Protein AF-A0A176RXB3-F1 (afdb_monomer)

Nearest PDB structures (foldseek):
  3tdq-assembly1_A  TM=6.390E-01  e=1.531E-02  Pseudomonas aeruginosa
  4day-assembly1_B  TM=7.122E-01  e=5.660E-02  Homo sapiens
  3nbh-assembly1_B  TM=6.695E-01  e=3.592E-02  Homo sapiens
  8rk2-assembly1_B  TM=6.375E-01  e=1.488E-01  Homo sapiens

Mean predicted aligned error: 9.13 Å

pLDDT: mean 82.67, std 21.36, range [27.2, 98.25]

Structure (mmCIF, N/CA/C/O backbone):
data_AF-A0A176RXB3-F1
#
_entry.id   AF-A0A176RXB3-F1
#
loop_
_atom_site.group_PDB
_atom_site.id
_atom_site.type_symbol
_atom_site.label_atom_id
_atom_site.label_alt_id
_atom_site.label_comp_id
_atom_site.label_asym_id
_atom_site.label_entity_id
_atom_site.label_seq_id
_atom_site.pdbx_PDB_ins_code
_atom_site.Cartn_x
_atom_site.Cartn_y
_atom_site.Cartn_z
_atom_site.occupancy
_atom_site.B_iso_or_equiv
_atom_site.auth_seq_id
_atom_site.auth_comp_id
_atom_site.auth_asym_id
_atom_site.auth_atom_id
_atom_site.pdbx_PDB_model_num
ATOM 1 N N . LYS A 1 1 ? -7.744 23.181 3.988 1.00 32.78 1 LYS A N 1
ATOM 2 C CA . LYS A 1 1 ? -7.094 22.508 2.840 1.00 32.78 1 LYS A CA 1
ATOM 3 C C . LYS A 1 1 ? -8.218 22.290 1.834 1.00 32.78 1 LYS A C 1
ATOM 5 O O . LYS A 1 1 ? -9.219 21.710 2.220 1.00 32.78 1 LYS A O 1
ATOM 10 N N . VAL A 1 2 ? -8.184 22.989 0.701 1.00 27.20 2 VAL A N 1
ATOM 11 C CA . VAL A 1 2 ? -9.344 23.178 -0.193 1.00 27.20 2 VAL A CA 1
ATOM 12 C C . VAL A 1 2 ? -9.278 22.132 -1.300 1.00 27.20 2 VAL A C 1
ATOM 14 O O . VAL A 1 2 ? -8.218 21.968 -1.897 1.00 27.20 2 VAL A O 1
ATOM 17 N N . GLY A 1 3 ? -10.389 21.427 -1.520 1.00 31.44 3 GLY A N 1
ATOM 18 C CA . GLY A 1 3 ? -10.541 20.420 -2.565 1.00 31.44 3 GLY A CA 1
ATOM 19 C C . GLY A 1 3 ? -10.348 20.999 -3.965 1.00 31.44 3 GLY A C 1
ATOM 20 O O . GLY A 1 3 ? -10.722 22.141 -4.240 1.00 31.44 3 GLY A O 1
ATOM 21 N N . MET A 1 4 ? -9.753 20.203 -4.847 1.00 27.52 4 MET A N 1
ATOM 22 C CA . MET A 1 4 ? -9.608 20.530 -6.260 1.00 27.52 4 MET A CA 1
ATOM 23 C C . MET A 1 4 ? -10.599 19.700 -7.070 1.00 27.52 4 MET A C 1
ATOM 25 O O . MET A 1 4 ? -10.356 18.543 -7.388 1.00 27.52 4 MET A O 1
ATOM 29 N N . VAL A 1 5 ? -11.712 20.331 -7.437 1.00 36.28 5 VAL A N 1
ATOM 30 C CA . VAL A 1 5 ? -12.489 19.935 -8.614 1.00 36.28 5 VAL A CA 1
ATOM 31 C C . VAL A 1 5 ? -11.682 20.366 -9.835 1.00 36.28 5 VAL A C 1
ATOM 33 O O . VAL A 1 5 ? -11.304 21.535 -9.922 1.00 36.28 5 VAL A O 1
ATOM 36 N N . VAL A 1 6 ? -11.436 19.473 -10.794 1.00 32.75 6 VAL A N 1
ATOM 37 C CA . VAL A 1 6 ? -10.948 19.900 -12.114 1.00 32.75 6 VAL A CA 1
ATOM 38 C C . VAL A 1 6 ? -11.843 19.315 -13.191 1.00 32.75 6 VAL A C 1
ATOM 40 O O . VAL A 1 6 ? -11.792 18.133 -13.517 1.00 32.75 6 VAL A O 1
ATOM 43 N N . GLN A 1 7 ? -12.663 20.199 -13.740 1.00 35.16 7 GLN A N 1
ATOM 44 C CA . GLN A 1 7 ? -13.321 20.053 -15.024 1.00 35.16 7 GLN A CA 1
ATOM 45 C C . GLN A 1 7 ? -12.310 20.450 -16.109 1.00 35.16 7 GLN A C 1
ATOM 47 O O . GLN A 1 7 ? -11.692 21.510 -16.005 1.00 35.16 7 GLN A O 1
ATOM 52 N N . VAL A 1 8 ? -12.106 19.611 -17.126 1.00 41.94 8 VAL A N 1
ATOM 53 C CA . VAL A 1 8 ? -11.212 19.918 -18.255 1.00 41.94 8 VAL A CA 1
ATOM 54 C C . VAL A 1 8 ? -12.054 20.110 -19.517 1.00 41.94 8 VAL A C 1
ATOM 56 O O . VAL A 1 8 ? -12.587 19.149 -20.061 1.00 41.94 8 VAL A O 1
ATOM 59 N N . GLU A 1 9 ? -12.160 21.353 -19.992 1.00 37.75 9 GLU A N 1
ATOM 60 C CA . GLU A 1 9 ? -12.576 21.687 -21.360 1.00 37.75 9 GLU A CA 1
ATOM 61 C C . GLU A 1 9 ? -11.311 21.950 -22.193 1.00 37.75 9 GLU A C 1
ATOM 63 O O . GLU A 1 9 ? -10.496 22.798 -21.833 1.00 37.75 9 GLU A O 1
ATOM 68 N N . GLY A 1 10 ? -11.110 21.212 -23.289 1.00 35.81 10 GLY A N 1
ATOM 69 C CA . GLY A 1 10 ? -9.959 21.378 -24.181 1.00 35.81 10 GLY A CA 1
ATOM 70 C C . GLY A 1 10 ? -10.363 21.932 -25.548 1.00 35.81 10 GLY A C 1
ATOM 71 O O . GLY A 1 10 ? -11.187 21.336 -26.238 1.00 35.81 10 GLY A O 1
ATOM 72 N N . THR A 1 11 ? -9.749 23.037 -25.977 1.00 38.22 11 THR A N 1
ATOM 73 C CA . THR A 1 11 ? -9.770 23.503 -27.376 1.00 38.22 11 THR A CA 1
ATOM 74 C C . THR A 1 11 ? -8.459 23.134 -28.071 1.00 38.22 11 THR A C 1
ATOM 76 O O . THR A 1 11 ? -7.384 23.447 -27.565 1.00 38.22 11 THR A O 1
ATOM 79 N N . ILE A 1 12 ? -8.546 22.485 -29.234 1.00 37.91 12 ILE A N 1
ATOM 80 C CA . ILE A 1 12 ? -7.405 22.055 -30.060 1.00 37.91 12 ILE A CA 1
ATOM 81 C C . ILE A 1 12 ? -6.893 23.238 -30.908 1.00 37.91 12 ILE A C 1
ATOM 83 O O . ILE A 1 12 ? -7.683 23.852 -31.625 1.00 37.91 12 ILE A O 1
ATOM 87 N N . ASP A 1 13 ? -5.584 23.525 -30.883 1.00 35.91 13 ASP A N 1
ATOM 88 C CA . ASP A 1 13 ? -4.915 24.434 -31.837 1.00 35.91 13 ASP A CA 1
ATOM 89 C C . ASP A 1 13 ? -4.499 23.653 -33.112 1.00 35.91 13 ASP A C 1
ATOM 91 O O . ASP A 1 13 ? -3.916 22.568 -32.992 1.00 35.91 13 ASP A O 1
ATOM 95 N N . PRO A 1 14 ? -4.775 24.144 -34.341 1.00 43.00 14 PRO A N 1
ATOM 96 C CA . PRO A 1 14 ? -4.483 23.421 -35.585 1.00 43.00 14 PRO A CA 1
ATOM 97 C C . PRO A 1 14 ? -2.995 23.235 -35.926 1.00 43.00 14 PRO A C 1
ATOM 99 O O . PRO A 1 14 ? -2.680 22.506 -36.871 1.00 43.00 14 PRO A O 1
ATOM 102 N N . ASN A 1 15 ? -2.059 23.863 -35.212 1.00 43.34 15 ASN A N 1
ATOM 103 C CA . ASN A 1 15 ? -0.637 23.798 -35.557 1.00 43.34 15 ASN A CA 1
ATOM 104 C C . ASN A 1 15 ? 0.107 22.733 -34.743 1.00 43.34 15 ASN A C 1
ATOM 106 O O . ASN A 1 15 ? 0.793 23.024 -33.770 1.00 43.34 15 ASN A O 1
ATOM 110 N N . ARG A 1 16 ? -0.058 21.480 -35.186 1.00 50.28 16 ARG A N 1
ATOM 111 C CA . ARG A 1 16 ? 0.736 20.274 -34.872 1.00 50.28 16 ARG A CA 1
ATOM 112 C C . ARG A 1 16 ? 2.043 20.577 -34.113 1.00 50.28 16 ARG A C 1
ATOM 114 O O . ARG A 1 16 ? 3.017 20.943 -34.763 1.00 50.28 16 ARG A O 1
ATOM 121 N N . ASN A 1 17 ? 2.055 20.382 -32.787 1.00 44.72 17 ASN A N 1
ATOM 122 C CA . ASN A 1 17 ? 3.082 19.643 -32.019 1.00 44.72 17 ASN A CA 1
ATOM 123 C C . ASN A 1 17 ? 3.058 19.944 -30.498 1.00 44.72 17 ASN A C 1
ATOM 125 O O . ASN A 1 17 ? 4.077 20.320 -29.931 1.00 44.72 17 ASN A O 1
ATOM 129 N N . THR A 1 18 ? 1.907 19.816 -29.830 1.00 36.47 18 THR A N 1
ATOM 130 C CA . THR A 1 18 ? 1.752 19.215 -28.482 1.00 36.47 18 THR A CA 1
ATOM 131 C C . THR A 1 18 ? 0.283 19.327 -28.072 1.00 36.47 18 THR A C 1
ATOM 133 O O . THR A 1 18 ? -0.214 20.396 -27.742 1.00 36.47 18 THR A O 1
ATOM 136 N N . GLY A 1 19 ? -0.434 18.207 -28.106 1.00 34.38 19 GLY A N 1
ATOM 137 C CA . GLY A 1 19 ? -1.690 18.056 -27.379 1.00 34.38 19 GLY A CA 1
ATOM 138 C C . GLY A 1 19 ? -1.377 17.417 -26.034 1.00 34.38 19 GLY A C 1
ATOM 139 O O . GLY A 1 19 ? -1.552 16.215 -25.892 1.00 34.38 19 GLY A O 1
ATOM 140 N N . ASN A 1 20 ? -0.846 18.177 -25.073 1.00 44.53 20 ASN A N 1
ATOM 141 C CA . ASN A 1 20 ? -0.702 17.690 -23.697 1.00 44.53 20 ASN A CA 1
ATOM 142 C C . ASN A 1 20 ? -2.028 17.899 -22.966 1.00 44.53 20 ASN A C 1
ATOM 144 O O . ASN A 1 20 ? -2.201 18.839 -22.199 1.00 44.53 20 ASN A O 1
ATOM 148 N N . ALA A 1 21 ? -2.987 17.035 -23.273 1.00 41.44 21 ALA A N 1
ATOM 149 C CA . ALA A 1 21 ? -4.242 16.937 -22.549 1.00 41.44 21 ALA A CA 1
ATOM 150 C C . ALA A 1 21 ? -4.575 15.459 -22.345 1.00 41.44 21 ALA A C 1
ATOM 152 O O . ALA A 1 21 ? -5.565 14.950 -22.857 1.00 41.44 21 ALA A O 1
ATOM 153 N N . SER A 1 22 ? -3.724 14.783 -21.580 1.00 35.97 22 SER A N 1
ATOM 154 C CA . SER A 1 22 ? -4.101 13.567 -20.876 1.00 35.97 22 SER A CA 1
ATOM 155 C C . SER A 1 22 ? -3.852 13.861 -19.413 1.00 35.97 22 SER A C 1
ATOM 157 O O . SER A 1 22 ? -2.720 13.861 -18.940 1.00 35.97 22 SER A O 1
ATOM 159 N N . ARG A 1 23 ? -4.929 14.189 -18.709 1.00 38.00 23 ARG A N 1
ATOM 160 C CA . ARG A 1 23 ? -5.003 14.082 -17.261 1.00 38.00 23 ARG A CA 1
ATOM 161 C C . ARG A 1 23 ? -4.820 12.597 -16.939 1.00 38.00 23 ARG A C 1
ATOM 163 O O . ARG A 1 23 ? -5.797 11.872 -16.813 1.00 38.00 23 ARG A O 1
ATOM 170 N N . ILE A 1 24 ? -3.576 12.120 -16.943 1.00 42.88 24 ILE A N 1
ATOM 171 C CA . ILE A 1 24 ? -3.241 10.854 -16.304 1.00 42.88 24 ILE A CA 1
ATOM 172 C C . ILE A 1 24 ? -3.473 11.159 -14.832 1.00 42.88 24 ILE A C 1
ATOM 174 O O . ILE A 1 24 ? -2.752 11.963 -14.242 1.00 42.88 24 ILE A O 1
ATOM 178 N N . ASN A 1 25 ? -4.581 10.664 -14.292 1.00 45.44 25 ASN A N 1
ATOM 179 C CA . ASN A 1 25 ? -4.812 10.681 -12.860 1.00 45.44 25 ASN A CA 1
ATOM 180 C C . ASN A 1 25 ? -3.676 9.845 -12.255 1.00 45.44 25 ASN A C 1
ATOM 182 O O . ASN A 1 25 ? -3.694 8.621 -12.346 1.00 45.44 25 ASN A O 1
ATOM 186 N N . PHE A 1 26 ? -2.640 10.511 -11.749 1.00 50.16 26 PHE A N 1
ATOM 187 C CA . PHE A 1 26 ? -1.627 9.890 -10.906 1.00 50.16 26 PHE A CA 1
ATOM 188 C C . PHE A 1 26 ? -2.297 9.615 -9.563 1.00 50.16 26 PHE A C 1
ATOM 190 O O . PHE A 1 26 ? -2.208 10.430 -8.650 1.00 50.16 26 PHE A O 1
ATOM 197 N N . ASN A 1 27 ? -3.053 8.525 -9.485 1.00 68.81 27 ASN A N 1
ATOM 198 C CA . ASN A 1 27 ? -3.494 8.014 -8.202 1.00 68.81 27 ASN A CA 1
ATOM 199 C C . ASN A 1 27 ? -2.333 7.172 -7.673 1.00 68.81 27 ASN A C 1
ATOM 201 O O . ASN A 1 27 ? -1.970 6.164 -8.282 1.00 68.81 27 ASN A O 1
ATOM 205 N N . GLU A 1 28 ? -1.712 7.631 -6.590 1.00 84.25 28 GLU A N 1
ATOM 206 C CA . GLU A 1 28 ? -0.744 6.830 -5.845 1.00 84.25 28 GLU A CA 1
ATOM 207 C C . GLU A 1 28 ? -1.493 5.593 -5.338 1.00 84.25 28 GLU A C 1
ATOM 209 O O . GLU A 1 28 ? -2.479 5.713 -4.617 1.00 84.25 28 GLU A O 1
ATOM 214 N N . ASN A 1 29 ? -1.096 4.397 -5.777 1.00 93.56 29 ASN A N 1
ATOM 215 C CA . ASN A 1 29 ? -1.745 3.170 -5.315 1.00 93.56 29 ASN A CA 1
ATOM 216 C C . ASN A 1 29 ? -1.132 2.718 -3.999 1.00 93.56 29 ASN A C 1
ATOM 218 O O . ASN A 1 29 ? -1.842 2.310 -3.082 1.00 93.56 29 ASN A O 1
ATOM 222 N N . VAL A 1 30 ? 0.197 2.770 -3.919 1.00 96.19 30 VAL A N 1
ATOM 223 C CA . VAL A 1 30 ? 0.928 2.339 -2.736 1.00 96.19 30 VAL A CA 1
ATOM 224 C C . VAL A 1 30 ? 2.257 3.071 -2.616 1.00 96.19 30 VAL A C 1
ATOM 226 O O . VAL A 1 30 ? 2.997 3.234 -3.586 1.00 96.19 30 VAL A O 1
ATOM 229 N N . LYS A 1 31 ? 2.576 3.486 -1.393 1.00 95.69 31 LYS A N 1
ATOM 230 C CA . LYS A 1 31 ? 3.852 4.073 -1.014 1.00 95.69 31 LYS A CA 1
ATOM 231 C C . LYS A 1 31 ? 4.361 3.440 0.266 1.00 95.69 31 LYS A C 1
ATOM 233 O O . LYS A 1 31 ? 3.836 3.689 1.350 1.00 95.69 31 LYS A O 1
ATOM 238 N N . GLY A 1 32 ? 5.443 2.687 0.166 1.00 95.56 32 GLY A N 1
ATOM 239 C CA . GLY A 1 32 ? 6.015 1.996 1.311 1.00 95.56 32 GLY A CA 1
ATOM 240 C C . GLY A 1 32 ? 7.275 1.222 0.959 1.00 95.56 32 GLY A C 1
ATOM 241 O O . GLY A 1 32 ? 7.731 1.267 -0.185 1.00 95.56 32 GLY A O 1
ATOM 242 N N . PRO A 1 33 ? 7.879 0.548 1.947 1.00 95.25 33 PRO A N 1
ATOM 243 C CA . PRO A 1 33 ? 9.037 -0.288 1.711 1.00 95.25 33 PRO A CA 1
ATOM 244 C C . PRO A 1 33 ? 8.647 -1.554 0.949 1.00 95.25 33 PRO A C 1
ATOM 246 O O . PRO A 1 33 ? 7.608 -2.165 1.212 1.00 95.25 33 PRO A O 1
ATOM 249 N N . ILE A 1 34 ? 9.523 -1.958 0.036 1.00 96.19 34 ILE A N 1
ATOM 250 C CA . ILE A 1 34 ? 9.425 -3.217 -0.704 1.00 96.19 34 ILE A CA 1
ATOM 251 C C . ILE A 1 34 ? 9.617 -4.382 0.266 1.00 96.19 34 ILE A C 1
ATOM 253 O O . ILE A 1 34 ? 10.696 -4.506 0.839 1.00 96.19 34 ILE A O 1
ATOM 257 N N . GLN A 1 35 ? 8.604 -5.230 0.430 1.00 95.38 35 GLN A N 1
ATOM 258 C CA . GLN A 1 35 ? 8.633 -6.469 1.217 1.00 95.38 35 GLN A CA 1
ATOM 259 C C . GLN A 1 35 ? 9.300 -7.611 0.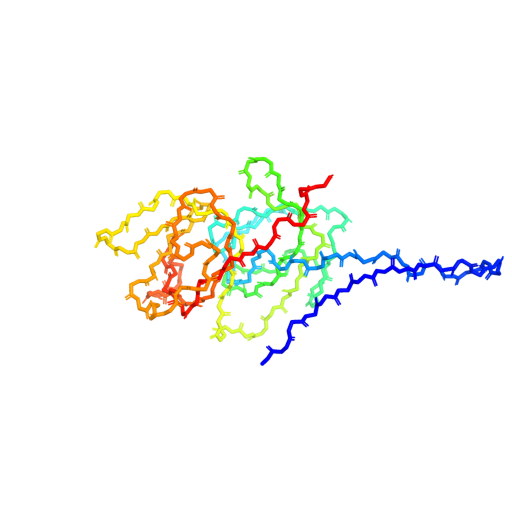445 1.00 95.38 35 GLN A C 1
ATOM 261 O O . GLN A 1 35 ? 10.155 -8.301 0.997 1.00 95.38 35 GLN A O 1
ATOM 266 N N . GLU A 1 36 ? 8.968 -7.754 -0.838 1.00 96.06 36 GLU A N 1
ATOM 267 C CA . GLU A 1 36 ? 9.539 -8.758 -1.739 1.00 96.06 36 GLU A CA 1
ATOM 268 C C . GLU A 1 36 ? 9.793 -8.142 -3.117 1.00 96.06 36 GLU A C 1
ATOM 270 O O . GLU A 1 36 ? 9.079 -7.234 -3.541 1.00 96.06 36 GLU A O 1
ATOM 275 N N . ILE A 1 37 ? 10.830 -8.616 -3.803 1.00 96.00 37 ILE A N 1
ATOM 276 C CA . ILE A 1 37 ? 11.196 -8.189 -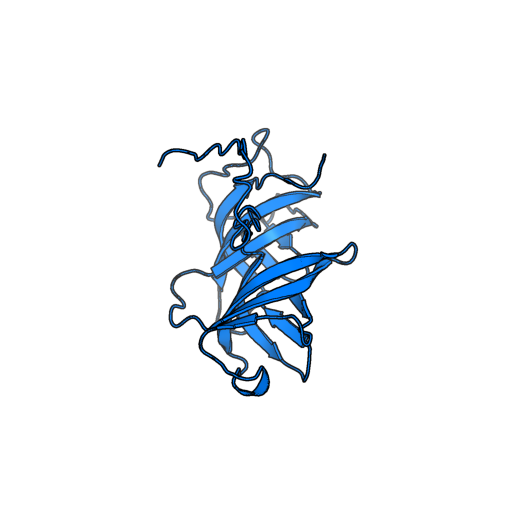5.154 1.00 96.00 37 ILE A CA 1
ATOM 277 C C . ILE A 1 37 ? 11.713 -9.392 -5.931 1.00 96.00 37 ILE A C 1
ATOM 279 O O . ILE A 1 37 ? 12.545 -10.149 -5.426 1.00 96.00 37 ILE A O 1
ATOM 283 N N . ASP A 1 38 ? 11.213 -9.530 -7.150 1.00 95.50 38 ASP A N 1
ATOM 284 C CA . ASP A 1 38 ? 11.648 -10.503 -8.149 1.00 95.50 38 ASP A CA 1
ATOM 285 C C . ASP A 1 38 ? 11.950 -9.767 -9.473 1.00 95.50 38 ASP A C 1
ATOM 287 O O . ASP A 1 38 ? 11.997 -8.534 -9.498 1.00 95.50 38 ASP A O 1
ATOM 291 N N . ASP A 1 39 ? 12.170 -10.495 -10.570 1.00 93.31 39 ASP A N 1
ATOM 292 C CA . ASP A 1 39 ? 12.569 -9.903 -11.861 1.00 93.31 39 ASP A CA 1
ATOM 293 C C . ASP A 1 39 ? 11.573 -8.856 -12.412 1.00 93.31 39 ASP A C 1
ATOM 295 O O . ASP A 1 39 ? 11.993 -7.836 -12.962 1.00 93.31 39 ASP A O 1
ATOM 299 N N . ASP A 1 40 ? 10.265 -9.096 -12.280 1.00 95.50 40 ASP A N 1
ATOM 300 C CA . ASP A 1 40 ? 9.186 -8.252 -12.820 1.00 95.50 40 ASP A CA 1
ATOM 301 C C . ASP A 1 40 ? 8.050 -7.986 -11.817 1.00 95.50 40 ASP A C 1
ATOM 303 O O . ASP A 1 40 ? 7.014 -7.414 -12.171 1.00 95.50 40 ASP A O 1
ATOM 307 N N . THR A 1 41 ? 8.242 -8.357 -10.548 1.00 97.06 41 THR A N 1
ATOM 308 C CA . THR A 1 41 ? 7.231 -8.182 -9.497 1.00 97.06 41 THR A CA 1
ATOM 309 C C . THR A 1 41 ? 7.800 -7.593 -8.218 1.00 97.06 41 THR A C 1
ATOM 311 O O . THR A 1 41 ? 8.929 -7.892 -7.832 1.00 97.06 41 THR A O 1
ATOM 314 N N . LEU A 1 42 ? 6.981 -6.797 -7.531 1.00 96.75 42 LEU A N 1
ATOM 315 C CA . LEU A 1 42 ? 7.250 -6.268 -6.197 1.00 96.75 42 LEU A CA 1
ATOM 316 C C . LEU A 1 42 ? 6.061 -6.551 -5.281 1.00 96.75 42 LEU A C 1
ATOM 318 O O . LEU A 1 42 ? 4.913 -6.493 -5.720 1.00 96.75 42 LEU A O 1
ATOM 322 N N . ILE A 1 43 ? 6.326 -6.744 -3.993 1.00 97.25 43 ILE A N 1
ATOM 323 C CA . ILE A 1 43 ? 5.309 -6.633 -2.948 1.00 97.25 43 ILE A CA 1
ATOM 324 C C . ILE A 1 43 ? 5.614 -5.388 -2.125 1.00 97.25 43 ILE A C 1
ATOM 326 O O . ILE A 1 43 ? 6.700 -5.262 -1.557 1.00 97.25 43 ILE A O 1
ATOM 330 N N . VAL A 1 44 ? 4.666 -4.454 -2.062 1.00 96.81 44 VAL A N 1
ATOM 331 C CA . VAL A 1 44 ? 4.787 -3.202 -1.300 1.00 96.81 44 VAL A CA 1
ATOM 332 C C . VAL A 1 44 ? 3.550 -3.065 -0.429 1.00 96.81 44 VAL A C 1
ATOM 334 O O . VAL A 1 44 ? 2.443 -3.030 -0.952 1.00 96.81 44 VAL A O 1
ATOM 337 N N . LEU A 1 45 ? 3.725 -3.004 0.894 1.00 95.69 45 LEU A N 1
ATOM 338 C CA . LEU A 1 45 ? 2.617 -2.973 1.862 1.00 95.69 45 LEU A CA 1
ATOM 339 C C . LEU A 1 45 ? 1.514 -4.013 1.553 1.00 95.69 45 LEU A C 1
ATOM 341 O O . LEU A 1 45 ? 0.341 -3.657 1.439 1.00 95.69 45 LEU A O 1
ATOM 345 N N . GLY A 1 46 ? 1.882 -5.276 1.333 1.00 95.38 46 GLY A N 1
ATOM 346 C CA . GLY A 1 46 ? 0.945 -6.361 1.020 1.00 95.38 46 GLY A CA 1
ATOM 347 C C . GLY A 1 46 ? 0.249 -6.254 -0.342 1.00 95.38 46 GLY A C 1
ATOM 348 O O . GLY A 1 46 ? -0.682 -7.010 -0.597 1.00 95.38 46 GLY A O 1
ATOM 349 N N . GLN A 1 47 ? 0.656 -5.316 -1.207 1.00 97.38 47 GLN A N 1
ATOM 350 C CA . GLN A 1 47 ? 0.121 -5.175 -2.561 1.00 97.38 47 GLN A CA 1
ATOM 351 C C . GLN A 1 47 ? 1.086 -5.781 -3.573 1.00 97.38 47 GLN A C 1
ATOM 353 O O . GLN A 1 47 ? 2.267 -5.426 -3.591 1.00 97.38 47 GLN A O 1
ATOM 358 N N . THR A 1 48 ? 0.577 -6.649 -4.445 1.00 97.62 48 THR A N 1
ATOM 359 C CA . THR A 1 48 ? 1.338 -7.169 -5.583 1.00 97.62 48 THR A CA 1
ATOM 360 C C . THR A 1 48 ? 1.389 -6.132 -6.700 1.00 97.62 48 THR A C 1
ATOM 362 O O . THR A 1 48 ? 0.362 -5.650 -7.180 1.00 97.62 48 THR A O 1
ATOM 365 N N . VAL A 1 49 ? 2.600 -5.820 -7.147 1.00 98.06 49 VAL A N 1
ATOM 366 C CA . VAL A 1 49 ? 2.889 -4.897 -8.241 1.00 98.06 49 VAL A CA 1
ATOM 367 C C . VAL A 1 49 ? 3.601 -5.664 -9.347 1.00 98.06 49 VAL A C 1
ATOM 369 O O . VAL A 1 49 ? 4.577 -6.359 -9.081 1.00 98.06 49 VAL A O 1
ATOM 372 N N . THR A 1 50 ? 3.143 -5.508 -10.585 1.00 97.94 50 THR A N 1
ATOM 373 C CA . THR A 1 50 ? 3.823 -6.013 -11.785 1.00 97.94 50 THR A CA 1
ATOM 374 C C . THR A 1 50 ? 4.469 -4.861 -12.544 1.00 97.94 50 THR A C 1
ATOM 376 O O . THR A 1 50 ? 3.931 -3.750 -12.591 1.00 97.94 50 THR A O 1
ATOM 379 N N . VAL A 1 51 ? 5.640 -5.124 -13.116 1.00 96.81 51 VAL A N 1
ATOM 380 C CA . VAL A 1 51 ? 6.471 -4.153 -13.827 1.00 96.81 51 VAL A CA 1
ATOM 381 C C . VAL A 1 51 ? 6.717 -4.669 -15.236 1.00 96.81 51 VAL A C 1
ATOM 383 O O . VAL A 1 51 ? 7.105 -5.819 -15.424 1.00 96.81 51 VAL A O 1
ATOM 386 N N . ASP A 1 52 ? 6.509 -3.824 -16.240 1.00 94.62 52 ASP A N 1
ATOM 387 C CA . ASP A 1 52 ? 6.765 -4.175 -17.634 1.00 94.62 52 ASP A CA 1
ATOM 388 C C . ASP A 1 52 ? 7.626 -3.116 -18.340 1.00 94.62 52 ASP A C 1
ATOM 390 O O . ASP A 1 52 ? 8.108 -2.152 -17.747 1.00 94.62 52 ASP A O 1
ATOM 394 N N . GLN A 1 53 ? 7.845 -3.298 -19.644 1.00 93.44 53 GLN A N 1
ATOM 395 C CA . GLN A 1 53 ? 8.669 -2.388 -20.451 1.00 93.44 53 GLN A CA 1
ATOM 396 C C . GLN A 1 53 ? 8.057 -0.986 -20.628 1.00 93.44 53 GLN A C 1
ATOM 398 O O . GLN A 1 53 ? 8.720 -0.099 -21.167 1.00 93.44 53 GLN A O 1
ATOM 403 N N . LEU A 1 54 ? 6.791 -0.795 -20.253 1.00 92.00 54 LEU A N 1
ATOM 404 C CA . LEU A 1 54 ? 6.079 0.478 -20.302 1.00 92.00 54 LEU A CA 1
ATOM 405 C C . LEU A 1 54 ? 6.087 1.193 -18.946 1.00 92.00 54 LEU A C 1
ATOM 407 O O . LEU A 1 54 ? 5.777 2.387 -18.910 1.00 92.00 54 LEU A O 1
ATOM 411 N N . THR A 1 55 ? 6.452 0.511 -17.856 1.00 94.06 55 THR A N 1
ATOM 412 C CA . THR A 1 55 ? 6.606 1.137 -16.543 1.00 94.06 55 THR A CA 1
ATOM 413 C C . THR A 1 55 ? 7.733 2.168 -16.576 1.00 94.06 55 THR A C 1
ATOM 415 O O . THR A 1 55 ? 8.879 1.875 -16.916 1.00 94.06 55 THR A O 1
ATOM 418 N N . VAL A 1 56 ? 7.417 3.403 -16.189 1.00 94.50 56 VAL A N 1
ATOM 419 C CA . VAL A 1 56 ? 8.418 4.455 -16.011 1.00 94.50 56 VAL A CA 1
ATOM 420 C C . VAL A 1 56 ? 9.080 4.285 -14.648 1.00 94.50 56 VAL A C 1
ATOM 422 O O . VAL A 1 56 ? 8.396 4.198 -13.631 1.00 94.50 56 VAL A O 1
ATOM 425 N N . LEU A 1 57 ? 10.409 4.280 -14.617 1.00 94.19 57 LEU A N 1
ATOM 426 C CA . LEU A 1 57 ? 11.185 4.261 -13.381 1.00 94.19 57 LEU A CA 1
ATOM 427 C C . LEU A 1 57 ? 11.822 5.637 -13.151 1.00 94.19 57 LEU A C 1
ATOM 429 O O . LEU A 1 57 ? 12.483 6.173 -14.042 1.00 94.19 57 LEU A O 1
ATOM 433 N N . ASP A 1 58 ? 11.610 6.216 -11.969 1.00 91.00 58 ASP A N 1
ATOM 434 C CA . ASP A 1 58 ? 12.200 7.493 -11.557 1.00 91.00 58 ASP A CA 1
ATOM 435 C C . ASP A 1 58 ? 13.094 7.305 -10.321 1.00 91.00 58 ASP A C 1
ATOM 437 O O . ASP A 1 58 ? 12.760 6.609 -9.358 1.00 91.00 58 ASP A O 1
ATOM 441 N N . GLY A 1 59 ? 14.273 7.922 -10.361 1.00 85.50 59 GLY A N 1
ATOM 442 C CA . GLY A 1 59 ? 15.329 7.751 -9.363 1.00 85.50 59 GLY A CA 1
ATOM 443 C C . GLY A 1 59 ? 16.129 6.445 -9.478 1.00 85.50 59 GLY A C 1
ATOM 444 O O . GLY A 1 59 ? 17.061 6.258 -8.694 1.00 85.50 59 GLY A O 1
ATOM 445 N N . ILE A 1 60 ? 15.802 5.578 -10.445 1.00 91.12 60 ILE A N 1
ATOM 446 C CA . ILE A 1 60 ? 16.502 4.326 -10.793 1.00 91.12 60 ILE A CA 1
ATOM 447 C C . ILE A 1 60 ? 16.433 4.089 -12.311 1.00 91.12 60 ILE A C 1
ATOM 449 O O . ILE A 1 60 ? 15.571 4.661 -12.977 1.00 91.12 60 ILE A O 1
ATOM 453 N N . ILE A 1 61 ? 17.329 3.264 -12.860 1.00 88.88 61 ILE A N 1
ATOM 454 C CA . ILE A 1 61 ? 17.336 2.903 -14.289 1.00 88.88 61 ILE A CA 1
ATOM 455 C C . ILE A 1 61 ? 16.664 1.547 -14.512 1.00 88.88 61 ILE A C 1
ATOM 457 O O . ILE A 1 61 ? 15.922 1.389 -15.475 1.00 88.88 61 ILE A O 1
ATOM 461 N N . GLU A 1 62 ? 16.908 0.587 -13.620 1.00 91.69 62 GLU A N 1
ATOM 462 C CA . GLU A 1 62 ? 16.395 -0.785 -13.708 1.00 91.69 62 GLU A CA 1
ATOM 463 C C . GLU A 1 62 ? 15.792 -1.227 -12.367 1.00 91.69 62 GLU A C 1
ATOM 465 O O . GLU A 1 62 ? 16.256 -0.810 -11.300 1.00 91.69 62 GLU A O 1
ATOM 470 N N . LEU A 1 63 ? 14.812 -2.138 -12.405 1.00 92.00 63 LEU A N 1
ATOM 471 C CA . LEU A 1 63 ? 14.164 -2.678 -11.201 1.00 92.00 63 LEU A CA 1
ATOM 472 C C . LEU A 1 63 ? 15.174 -3.346 -10.252 1.00 92.00 63 LEU A C 1
ATOM 474 O O . LEU A 1 63 ? 15.072 -3.207 -9.039 1.00 92.00 63 LEU A O 1
ATOM 478 N N . THR A 1 64 ? 16.217 -3.975 -10.806 1.00 93.06 64 THR A N 1
ATOM 479 C CA . THR A 1 64 ? 17.299 -4.641 -10.057 1.00 93.06 64 THR A CA 1
ATOM 480 C C . THR A 1 64 ? 18.118 -3.708 -9.163 1.00 93.06 64 THR A C 1
ATOM 482 O O . THR A 1 64 ? 18.925 -4.172 -8.362 1.00 93.06 64 THR A O 1
ATOM 485 N N . GLU A 1 65 ? 17.985 -2.388 -9.326 1.00 94.75 65 GLU A N 1
ATOM 486 C CA . GLU A 1 65 ? 18.616 -1.441 -8.409 1.00 94.75 65 GLU A CA 1
ATOM 487 C C . GLU A 1 65 ? 17.904 -1.382 -7.059 1.00 94.75 65 GLU A C 1
ATOM 489 O O . GLU A 1 65 ? 18.535 -0.974 -6.080 1.00 94.75 65 GLU A O 1
ATOM 494 N N . LEU A 1 66 ? 16.617 -1.741 -7.007 1.00 95.81 66 LEU A N 1
ATOM 495 C CA . LEU A 1 66 ? 15.807 -1.772 -5.795 1.00 95.81 66 LEU A CA 1
ATOM 496 C C . LEU A 1 66 ? 16.113 -3.002 -4.946 1.00 95.81 66 LEU A C 1
ATOM 498 O O . LEU A 1 66 ? 16.476 -4.064 -5.443 1.00 95.81 66 LEU A O 1
ATOM 502 N N . ASN A 1 67 ? 15.968 -2.839 -3.636 1.00 95.44 67 ASN A N 1
ATOM 503 C CA . ASN A 1 67 ? 16.143 -3.907 -2.664 1.00 95.44 67 ASN A CA 1
ATOM 504 C C . ASN A 1 67 ? 14.956 -3.942 -1.705 1.00 95.44 67 ASN A C 1
ATOM 506 O O . ASN A 1 67 ? 14.292 -2.929 -1.479 1.00 95.44 67 ASN A O 1
ATOM 510 N N . VAL A 1 68 ? 14.746 -5.097 -1.070 1.00 95.44 68 VAL A N 1
ATOM 511 C CA . VAL A 1 68 ? 13.842 -5.207 0.081 1.00 95.44 68 VAL A CA 1
ATOM 512 C C . VAL A 1 68 ? 14.195 -4.135 1.120 1.00 95.44 68 VAL A C 1
ATOM 514 O O . VAL A 1 68 ? 15.353 -3.994 1.518 1.00 95.44 68 VAL A O 1
ATOM 517 N N . GLY A 1 69 ? 13.185 -3.382 1.553 1.00 93.75 69 GLY A N 1
ATOM 518 C CA . GLY A 1 69 ? 13.306 -2.256 2.477 1.00 93.75 69 GLY A CA 1
ATOM 519 C C . GLY A 1 69 ? 13.459 -0.880 1.818 1.00 93.75 69 GLY A C 1
ATOM 520 O O . GLY A 1 69 ? 13.243 0.120 2.506 1.00 93.75 69 GLY A O 1
ATOM 521 N N . ASP A 1 70 ? 13.770 -0.795 0.518 1.00 95.12 70 ASP A N 1
ATOM 522 C CA . ASP A 1 70 ? 13.717 0.482 -0.205 1.00 95.12 70 ASP A CA 1
ATOM 523 C C . ASP A 1 70 ? 12.272 0.982 -0.247 1.00 95.12 70 ASP A C 1
ATOM 525 O O . ASP A 1 70 ? 11.357 0.219 -0.556 1.00 95.12 70 ASP A O 1
ATOM 529 N N . VAL A 1 71 ? 12.059 2.268 0.045 1.00 94.94 71 VAL A N 1
ATOM 530 C CA . VAL A 1 71 ? 10.731 2.879 -0.073 1.00 94.94 71 VAL A CA 1
ATOM 531 C C . VAL A 1 71 ? 10.491 3.275 -1.517 1.00 94.94 71 VAL A C 1
ATOM 533 O O . VAL A 1 71 ? 11.303 3.976 -2.123 1.00 94.94 71 VAL A O 1
ATOM 536 N N . VAL A 1 72 ? 9.347 2.863 -2.048 1.00 96.19 72 VAL A N 1
ATOM 537 C CA . VAL A 1 72 ? 8.881 3.253 -3.375 1.00 96.19 72 VAL A CA 1
ATOM 538 C C . VAL A 1 72 ? 7.494 3.862 -3.298 1.00 96.19 72 VAL A C 1
ATOM 540 O O . VAL A 1 72 ? 6.727 3.560 -2.386 1.00 96.19 72 VAL A O 1
ATOM 543 N N . ASN A 1 73 ? 7.188 4.721 -4.261 1.00 95.12 73 ASN A N 1
ATOM 544 C CA . ASN A 1 73 ? 5.844 5.178 -4.584 1.00 95.12 73 ASN A CA 1
ATOM 545 C C . ASN A 1 73 ? 5.462 4.587 -5.943 1.00 95.12 73 ASN A C 1
ATOM 547 O O . ASN A 1 73 ? 6.200 4.755 -6.917 1.00 95.12 73 ASN A O 1
ATOM 551 N N . VAL A 1 74 ? 4.343 3.873 -5.988 1.00 95.88 74 VAL A N 1
ATOM 552 C CA . VAL A 1 74 ? 3.859 3.158 -7.165 1.00 95.88 74 VAL A CA 1
ATOM 553 C C . VAL A 1 74 ? 2.518 3.741 -7.590 1.00 95.88 74 VAL A C 1
ATOM 555 O O . VAL A 1 74 ? 1.575 3.835 -6.802 1.00 95.88 74 VAL A O 1
ATOM 558 N N . SER A 1 75 ? 2.424 4.086 -8.871 1.00 93.75 75 SER A N 1
ATOM 559 C CA . SER A 1 75 ? 1.170 4.425 -9.546 1.00 93.75 75 SER A CA 1
ATOM 560 C C . SER A 1 75 ? 0.944 3.491 -10.730 1.00 93.75 75 SER A C 1
ATOM 562 O O . SER A 1 75 ? 1.870 3.158 -11.473 1.00 93.75 75 SER A O 1
ATOM 564 N N . GLY A 1 76 ? -0.299 3.103 -10.962 1.00 91.31 76 GLY A N 1
ATOM 565 C CA . GLY A 1 76 ? -0.648 2.067 -11.917 1.00 91.31 76 GLY A CA 1
ATOM 566 C C . GLY A 1 76 ? -2.147 1.826 -12.022 1.00 91.31 76 GLY A C 1
ATOM 567 O O . GLY A 1 76 ? -2.974 2.551 -11.467 1.00 91.31 76 GLY A O 1
ATOM 568 N N . LEU A 1 77 ? -2.490 0.797 -12.789 1.00 89.00 77 LEU A N 1
ATOM 569 C CA . LEU A 1 77 ? -3.863 0.333 -12.942 1.00 89.00 77 LEU A CA 1
ATOM 570 C C . LEU A 1 77 ? -4.058 -0.915 -12.091 1.00 89.00 77 LEU A C 1
ATOM 572 O O . LEU A 1 77 ? -3.307 -1.874 -12.233 1.00 89.00 77 LEU A O 1
ATOM 576 N N . VAL A 1 78 ? -5.069 -0.902 -11.229 1.00 89.31 78 VAL A N 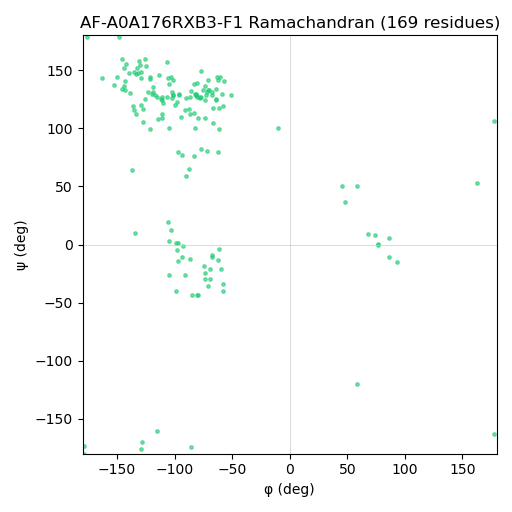1
ATOM 577 C CA . VAL A 1 78 ? -5.439 -2.068 -10.422 1.00 89.31 78 VAL A CA 1
ATOM 578 C C . VAL A 1 78 ? -6.392 -2.939 -11.235 1.00 89.31 78 VAL A C 1
ATOM 580 O O . VAL A 1 78 ? -7.390 -2.432 -11.756 1.00 89.31 78 VAL A O 1
ATOM 583 N N . ASP A 1 79 ? -6.085 -4.225 -11.379 1.00 89.06 79 ASP A N 1
ATOM 584 C CA . ASP A 1 79 ? -6.971 -5.169 -12.060 1.00 89.06 79 ASP A CA 1
ATOM 585 C C . ASP A 1 79 ? -8.043 -5.767 -11.130 1.00 89.06 79 ASP A C 1
ATOM 587 O O . ASP A 1 79 ? -8.223 -5.353 -9.984 1.00 89.06 79 ASP A O 1
ATOM 591 N N . ALA A 1 80 ? -8.819 -6.720 -11.651 1.00 86.88 80 ALA A N 1
ATOM 592 C CA . ALA A 1 80 ? -9.908 -7.349 -10.908 1.00 86.88 80 ALA A CA 1
ATOM 593 C C . ALA A 1 80 ? -9.431 -8.245 -9.752 1.00 86.88 80 ALA A C 1
ATOM 595 O O . ALA A 1 80 ? -10.221 -8.504 -8.845 1.00 86.88 80 ALA A O 1
ATOM 596 N N . ASP A 1 81 ? -8.178 -8.700 -9.792 1.00 88.38 81 ASP A N 1
ATOM 597 C CA . ASP A 1 81 ? -7.554 -9.523 -8.756 1.00 88.38 81 ASP A CA 1
ATOM 598 C C . ASP A 1 81 ? -6.811 -8.655 -7.719 1.00 88.38 81 ASP A C 1
ATOM 600 O O . ASP A 1 81 ? -6.279 -9.177 -6.744 1.00 88.38 81 ASP A O 1
ATOM 604 N N . GLY A 1 82 ? -6.800 -7.328 -7.900 1.00 88.38 82 GLY A N 1
ATOM 605 C CA . GLY A 1 82 ? -6.126 -6.381 -7.011 1.00 88.38 82 GLY A CA 1
ATOM 606 C C . GLY A 1 82 ? -4.650 -6.157 -7.343 1.00 88.38 82 GLY A C 1
ATOM 607 O O . GLY A 1 82 ? -3.973 -5.436 -6.611 1.00 88.38 82 GLY A O 1
ATOM 608 N N . ILE A 1 83 ? -4.142 -6.725 -8.443 1.00 95.06 83 ILE A N 1
ATOM 609 C CA . ILE A 1 83 ? -2.750 -6.542 -8.863 1.00 95.06 83 ILE A CA 1
ATOM 610 C C . ILE A 1 83 ? -2.586 -5.152 -9.474 1.00 95.06 83 ILE A C 1
ATOM 612 O O . ILE A 1 83 ? -3.360 -4.732 -10.339 1.00 95.06 83 ILE A O 1
ATOM 616 N N . ILE A 1 84 ? -1.541 -4.445 -9.047 1.00 96.06 84 ILE A N 1
ATOM 617 C CA . ILE A 1 84 ? -1.169 -3.138 -9.584 1.00 96.06 84 ILE A CA 1
ATOM 618 C C . ILE A 1 84 ? -0.261 -3.348 -10.801 1.00 96.06 84 ILE A C 1
ATOM 620 O O . ILE A 1 84 ? 0.886 -3.773 -10.675 1.00 96.06 84 ILE A O 1
ATOM 624 N N . HIS A 1 85 ? -0.751 -3.004 -11.988 1.00 95.81 85 HIS A N 1
ATOM 625 C CA . HIS A 1 85 ? 0.045 -2.902 -13.214 1.00 95.81 85 HIS A CA 1
ATOM 626 C C . HIS A 1 85 ? 0.732 -1.537 -13.230 1.00 95.81 85 HIS A C 1
ATOM 628 O O . HIS A 1 85 ? 0.089 -0.516 -13.505 1.00 95.81 85 HIS A O 1
ATOM 634 N N . ALA A 1 86 ? 2.013 -1.495 -12.856 1.00 95.75 86 ALA A N 1
ATOM 635 C CA . ALA A 1 86 ? 2.718 -0.243 -12.616 1.00 95.75 86 ALA A CA 1
ATOM 636 C C . ALA A 1 86 ? 2.920 0.561 -13.906 1.00 95.75 86 ALA A C 1
ATOM 638 O O . ALA A 1 86 ? 3.440 0.079 -14.909 1.00 95.75 86 ALA A O 1
ATOM 639 N N . THR A 1 87 ? 2.576 1.844 -13.846 1.00 94.56 87 THR A N 1
ATOM 640 C CA . THR A 1 87 ? 2.881 2.828 -14.897 1.00 94.56 87 THR A CA 1
ATOM 641 C C . THR A 1 87 ? 4.026 3.753 -14.495 1.00 94.56 87 THR A C 1
ATOM 643 O O . THR A 1 87 ? 4.739 4.255 -15.362 1.00 94.56 87 THR A O 1
ATOM 646 N N . LEU A 1 88 ? 4.228 3.949 -13.188 1.00 94.06 88 LEU A N 1
ATOM 647 C CA . LEU A 1 88 ? 5.314 4.727 -12.608 1.00 94.06 88 LEU A CA 1
ATOM 648 C C . LEU A 1 88 ? 5.757 4.099 -11.281 1.00 94.06 88 LEU A C 1
ATOM 650 O O . LEU A 1 88 ? 4.918 3.802 -10.429 1.00 94.06 88 LEU A O 1
ATOM 654 N N . ILE A 1 89 ? 7.068 3.969 -11.093 1.00 95.94 89 ILE A N 1
ATOM 655 C CA . ILE A 1 89 ? 7.698 3.643 -9.811 1.00 95.94 89 ILE A CA 1
ATOM 656 C C . ILE A 1 89 ? 8.749 4.705 -9.509 1.00 95.94 89 ILE A C 1
ATOM 658 O O . ILE A 1 89 ? 9.658 4.934 -10.306 1.00 95.94 89 ILE A O 1
ATOM 662 N N . VAL A 1 90 ? 8.639 5.333 -8.343 1.00 94.81 90 VAL A N 1
ATOM 663 C CA . VAL A 1 90 ? 9.592 6.334 -7.854 1.00 94.81 90 VAL A CA 1
ATOM 664 C C . VAL A 1 90 ? 10.274 5.800 -6.604 1.00 94.81 90 VAL A C 1
ATOM 666 O O . VAL A 1 90 ? 9.593 5.436 -5.646 1.00 94.81 90 VAL A O 1
ATOM 669 N N . ARG A 1 91 ? 11.610 5.791 -6.570 1.00 95.12 91 ARG A N 1
ATOM 670 C CA . ARG A 1 91 ? 12.347 5.535 -5.324 1.00 95.12 91 ARG A CA 1
ATOM 671 C C . ARG A 1 91 ? 12.268 6.757 -4.410 1.00 95.12 91 ARG A C 1
ATOM 673 O O . ARG A 1 91 ? 12.702 7.850 -4.765 1.00 95.12 91 ARG A O 1
ATOM 680 N N . GLU A 1 92 ? 11.788 6.545 -3.194 1.00 91.50 92 GLU A N 1
ATOM 681 C CA . GLU A 1 92 ? 11.624 7.573 -2.175 1.00 91.50 92 GLU A CA 1
ATOM 682 C C . GLU A 1 92 ? 12.732 7.496 -1.121 1.00 91.50 92 GLU A C 1
ATOM 684 O O . GLU A 1 92 ? 13.189 6.429 -0.718 1.00 91.50 92 GLU A O 1
ATOM 689 N N . SER A 1 93 ? 13.154 8.659 -0.627 1.00 84.56 93 SER A N 1
ATOM 690 C CA . SER A 1 93 ? 14.145 8.752 0.460 1.00 84.56 93 SER A CA 1
ATOM 691 C C . SER A 1 93 ? 13.510 8.852 1.850 1.00 84.56 93 SER A C 1
ATOM 693 O O . SER A 1 93 ? 14.203 8.764 2.864 1.00 84.56 93 SER A O 1
ATOM 695 N N . SER A 1 94 ? 12.194 9.066 1.909 1.00 78.62 94 SER A N 1
ATOM 696 C CA . SER A 1 94 ? 11.456 9.297 3.146 1.00 78.62 94 SER A CA 1
ATOM 697 C C . SER A 1 94 ? 10.705 8.048 3.591 1.00 78.62 94 SER A C 1
ATOM 699 O O . SER A 1 94 ? 9.924 7.482 2.835 1.00 78.62 94 SER A O 1
ATOM 701 N N . THR A 1 95 ? 10.854 7.696 4.866 1.00 77.12 95 THR A N 1
ATOM 702 C CA . THR A 1 95 ? 10.060 6.670 5.564 1.00 77.12 95 THR A CA 1
ATOM 703 C C . THR A 1 95 ? 9.055 7.311 6.533 1.00 77.12 95 THR A C 1
ATOM 705 O O . THR A 1 95 ? 8.670 6.710 7.538 1.00 77.12 95 THR A O 1
ATOM 708 N N . ALA A 1 96 ? 8.738 8.599 6.338 1.00 80.81 96 ALA A N 1
ATOM 709 C CA . ALA A 1 96 ? 8.034 9.394 7.342 1.00 80.81 96 ALA A CA 1
ATOM 710 C C . ALA A 1 96 ? 6.575 8.972 7.540 1.00 80.81 96 ALA A C 1
ATOM 712 O O . ALA A 1 96 ? 6.070 9.145 8.648 1.00 80.81 96 ALA A O 1
ATOM 713 N N . GLU A 1 97 ? 5.932 8.446 6.502 1.00 89.75 97 GLU A N 1
ATOM 714 C CA . GLU A 1 97 ? 4.574 7.903 6.496 1.00 89.75 97 GLU A CA 1
ATOM 715 C C . GLU A 1 97 ? 4.411 7.036 5.241 1.00 89.75 97 GLU A C 1
ATOM 717 O O . GLU A 1 97 ? 4.991 7.348 4.195 1.00 89.75 97 GLU A O 1
ATOM 722 N N . PHE A 1 98 ? 3.668 5.945 5.377 1.00 95.31 98 PHE A N 1
ATOM 723 C CA . PHE A 1 98 ? 3.315 5.035 4.294 1.00 95.31 98 PHE A CA 1
ATOM 724 C C . PHE A 1 98 ? 1.855 5.212 3.919 1.00 95.31 98 PHE A C 1
ATOM 726 O O . PHE A 1 98 ? 1.062 5.686 4.733 1.00 95.31 98 PHE A O 1
ATOM 733 N N . GLU A 1 99 ? 1.522 4.820 2.699 1.00 95.62 99 GLU A N 1
ATOM 734 C CA . GLU A 1 99 ? 0.213 5.046 2.109 1.00 95.62 99 GLU A CA 1
ATOM 735 C C . GLU A 1 99 ? -0.212 3.862 1.253 1.00 95.62 99 GLU A C 1
ATOM 737 O O . GLU A 1 99 ? 0.608 3.271 0.551 1.00 95.62 99 GLU A O 1
ATOM 742 N N . VAL A 1 100 ? -1.489 3.507 1.318 1.00 96.44 100 VAL A N 1
ATOM 743 C CA . VAL A 1 100 ? -2.092 2.492 0.458 1.00 96.44 100 VAL A CA 1
ATOM 744 C C . VAL A 1 100 ? -3.519 2.896 0.122 1.00 96.44 100 VAL A C 1
ATOM 746 O O . VAL A 1 100 ? -4.275 3.333 0.992 1.00 96.44 100 VAL A O 1
ATOM 749 N N . VAL A 1 101 ? -3.885 2.733 -1.144 1.00 95.12 101 VAL A N 1
ATOM 750 C CA . VAL A 1 101 ? -5.246 2.910 -1.637 1.00 95.12 101 VAL A CA 1
ATOM 751 C C . VAL A 1 101 ? -5.797 1.552 -2.033 1.00 95.12 101 VAL A C 1
ATOM 753 O O . VAL A 1 101 ? -5.203 0.836 -2.837 1.00 95.12 101 VAL A O 1
ATOM 756 N N . GLY A 1 102 ? -6.959 1.197 -1.497 1.00 93.81 102 GLY A N 1
ATOM 757 C CA . GLY A 1 102 ? -7.605 -0.060 -1.841 1.00 93.81 102 GLY A CA 1
ATOM 758 C C . GLY A 1 102 ? -8.962 -0.237 -1.186 1.00 93.81 102 GLY A C 1
ATOM 759 O O . GLY A 1 102 ? -9.465 0.642 -0.483 1.00 93.81 102 GLY A O 1
ATOM 760 N N . ARG A 1 103 ? -9.613 -1.360 -1.488 1.00 93.88 103 ARG A N 1
ATOM 761 C CA . ARG A 1 103 ? -10.937 -1.653 -0.938 1.00 93.88 103 ARG A CA 1
ATOM 762 C C . ARG A 1 103 ? -10.803 -2.265 0.447 1.00 93.88 103 ARG A C 1
ATOM 764 O O . ARG A 1 103 ? -9.969 -3.131 0.670 1.00 93.88 103 ARG A O 1
ATOM 771 N N . VAL A 1 104 ? -11.669 -1.828 1.354 1.00 96.38 104 VAL A N 1
ATOM 772 C CA . VAL A 1 104 ? -11.802 -2.415 2.687 1.00 96.38 104 VAL A CA 1
ATOM 773 C C . VAL A 1 104 ? -12.288 -3.854 2.556 1.00 96.38 104 VAL A C 1
ATOM 775 O O . VAL A 1 104 ? -13.361 -4.106 2.003 1.00 96.38 104 VAL A O 1
ATOM 778 N N . GLU A 1 105 ? -11.550 -4.785 3.136 1.00 97.12 105 GLU A N 1
ATOM 779 C CA . GLU A 1 105 ? -11.924 -6.187 3.262 1.00 97.12 105 GLU A CA 1
ATOM 780 C C . GLU A 1 105 ? -11.849 -6.636 4.720 1.00 97.12 105 GLU A C 1
ATOM 782 O O . GLU A 1 105 ? -11.186 -6.013 5.543 1.00 97.12 105 GLU A O 1
ATOM 787 N N . GLN A 1 106 ? -12.546 -7.723 5.057 1.00 97.56 106 GLN A N 1
ATOM 788 C CA . GLN A 1 106 ? -12.466 -8.360 6.380 1.00 97.56 106 GLN A CA 1
ATOM 789 C C . GLN A 1 106 ? -12.591 -7.388 7.578 1.00 97.56 106 GLN A C 1
ATOM 791 O O . GLN A 1 106 ? -11.934 -7.573 8.599 1.00 97.56 106 GLN A O 1
ATOM 796 N N . LEU A 1 107 ? -13.439 -6.356 7.470 1.00 97.94 107 LEU A N 1
ATOM 797 C CA . LEU A 1 107 ? -13.643 -5.375 8.537 1.00 97.94 107 LEU A CA 1
ATOM 798 C C . LEU A 1 107 ? -14.112 -6.032 9.847 1.00 97.94 107 LEU A C 1
ATOM 800 O O . LEU A 1 107 ? -15.210 -6.592 9.915 1.00 97.94 107 LEU A O 1
ATOM 804 N N . ASP A 1 108 ? -13.312 -5.874 10.899 1.00 97.94 108 ASP A N 1
ATOM 805 C CA . ASP A 1 108 ? -13.607 -6.267 12.273 1.00 97.94 108 ASP A CA 1
ATOM 806 C C . ASP A 1 108 ? -13.719 -5.019 13.163 1.00 97.94 108 ASP A C 1
ATOM 808 O O . ASP A 1 108 ? -12.743 -4.346 13.505 1.00 97.94 108 ASP A O 1
ATOM 812 N N . LEU A 1 109 ? -14.954 -4.716 13.565 1.00 95.44 109 LEU A N 1
ATOM 813 C CA . LEU A 1 109 ? -15.269 -3.565 14.411 1.00 95.44 109 LEU A CA 1
ATOM 814 C C . LEU A 1 109 ? -14.859 -3.758 15.881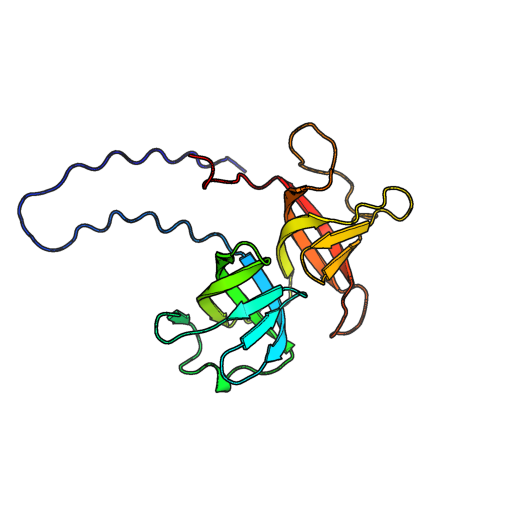 1.00 95.44 109 LEU A C 1
ATOM 816 O O . LEU A 1 109 ? -14.791 -2.774 16.617 1.00 95.44 109 LEU A O 1
ATOM 820 N N . ALA A 1 110 ? -14.639 -4.995 16.336 1.00 96.38 110 ALA A N 1
ATOM 821 C CA . ALA A 1 110 ? -14.264 -5.286 17.716 1.00 96.38 110 ALA A CA 1
ATOM 822 C C . ALA A 1 110 ? -12.769 -5.050 17.944 1.00 96.38 110 ALA A C 1
ATOM 824 O O . ALA A 1 110 ? -12.389 -4.448 18.9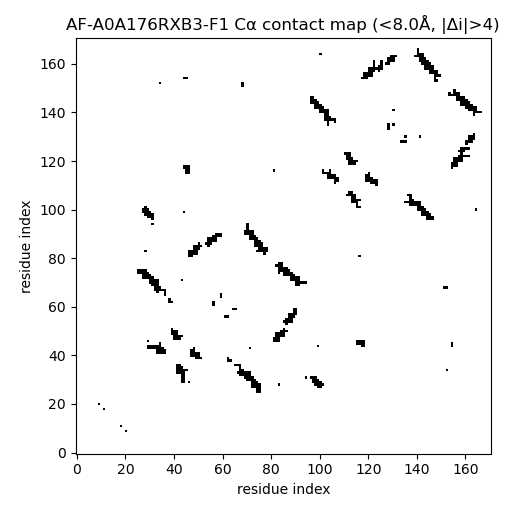49 1.00 96.38 110 ALA A O 1
ATOM 825 N N . THR A 1 111 ? -11.933 -5.496 17.006 1.00 96.25 111 THR A N 1
ATOM 826 C CA . THR A 1 111 ? -10.484 -5.244 17.024 1.00 96.25 111 THR A CA 1
ATOM 827 C C . THR A 1 111 ? -10.104 -3.918 16.375 1.00 96.25 111 THR A C 1
ATOM 829 O O . THR A 1 111 ? -8.987 -3.460 16.586 1.00 96.25 111 THR A O 1
ATOM 832 N N . GLN A 1 112 ? -11.034 -3.270 15.662 1.00 97.12 112 GLN A N 1
ATOM 833 C CA . GLN A 1 112 ? -10.797 -2.056 14.872 1.00 97.12 112 GLN A CA 1
ATOM 834 C C . GLN A 1 112 ? -9.719 -2.277 13.810 1.00 97.12 112 GLN A C 1
ATOM 836 O O . GLN A 1 112 ? -8.767 -1.504 13.679 1.00 97.12 112 GLN A O 1
ATOM 841 N N . THR A 1 113 ? -9.900 -3.351 13.043 1.00 97.81 113 THR A N 1
ATOM 842 C CA . THR A 1 113 ? -9.005 -3.731 11.951 1.00 97.81 113 THR A CA 1
ATOM 843 C C . THR A 1 113 ? -9.772 -4.010 10.667 1.00 97.81 113 THR A C 1
ATOM 845 O O . THR A 1 113 ? -10.940 -4.390 10.700 1.00 97.81 113 THR A O 1
ATOM 848 N N . PHE A 1 114 ? -9.114 -3.857 9.528 1.00 98.25 114 PHE A N 1
ATOM 849 C CA . PHE A 1 114 ? -9.572 -4.372 8.236 1.00 98.25 114 PHE A CA 1
ATOM 850 C C . PHE A 1 114 ? -8.359 -4.738 7.381 1.00 98.25 114 PHE A C 1
ATOM 852 O O . PHE A 1 114 ? -7.226 -4.571 7.822 1.00 98.25 114 PHE A O 1
ATOM 859 N N . VAL A 1 115 ? -8.587 -5.244 6.177 1.00 97.75 115 VAL A N 1
ATOM 860 C CA . VAL A 1 115 ? -7.544 -5.683 5.250 1.00 97.75 115 VAL A CA 1
ATOM 861 C C . VAL A 1 115 ? -7.649 -4.911 3.932 1.00 97.75 115 VAL A C 1
ATOM 863 O O . VAL A 1 115 ? -8.754 -4.589 3.496 1.00 97.75 115 VAL A O 1
ATOM 866 N N . ILE A 1 116 ? -6.505 -4.604 3.317 1.00 96.62 116 ILE A N 1
ATOM 867 C CA . ILE A 1 116 ? -6.382 -4.177 1.915 1.00 96.62 116 ILE A CA 1
ATOM 868 C C . ILE A 1 116 ? -5.346 -5.090 1.253 1.00 96.62 116 ILE A C 1
ATOM 870 O O . ILE A 1 116 ? -4.180 -5.061 1.649 1.00 96.62 116 ILE A O 1
ATOM 874 N N . GLY A 1 117 ? -5.740 -5.878 0.250 1.00 94.31 117 GLY A N 1
ATOM 875 C CA . GLY A 1 117 ? -4.857 -6.910 -0.309 1.00 94.31 117 GLY A CA 1
ATOM 876 C C . GLY A 1 117 ? -4.440 -7.890 0.791 1.00 94.31 117 GLY A C 1
ATOM 877 O O . GLY A 1 117 ? -5.304 -8.453 1.457 1.00 94.31 117 GLY A O 1
ATOM 878 N N . ASP A 1 118 ? -3.138 -8.013 1.046 1.00 94.69 118 ASP A N 1
ATOM 879 C CA . ASP A 1 118 ? -2.611 -8.821 2.157 1.00 94.69 118 ASP A CA 1
ATOM 880 C C . ASP A 1 118 ? -2.237 -7.999 3.410 1.00 94.69 118 ASP A C 1
ATOM 882 O O . ASP A 1 118 ? -1.782 -8.547 4.415 1.00 94.69 118 ASP A O 1
ATOM 886 N N . LEU A 1 119 ? -2.439 -6.676 3.395 1.00 96.38 119 LEU A N 1
ATOM 887 C CA . LEU A 1 119 ? -2.067 -5.788 4.498 1.00 96.38 119 LEU A CA 1
ATOM 888 C C . LEU A 1 119 ? -3.197 -5.634 5.511 1.00 96.38 119 LEU A C 1
ATOM 890 O O . LEU A 1 119 ? -4.294 -5.183 5.179 1.00 96.38 119 LEU A O 1
ATOM 894 N N . THR A 1 120 ? -2.898 -5.905 6.779 1.00 97.38 120 THR A N 1
ATOM 895 C CA . THR A 1 120 ? -3.798 -5.584 7.886 1.00 97.38 120 THR A CA 1
ATOM 896 C C . THR A 1 120 ? -3.662 -4.111 8.260 1.00 97.38 120 THR A C 1
ATOM 898 O O . THR A 1 120 ? -2.578 -3.620 8.568 1.00 97.38 120 THR A O 1
ATOM 901 N N . ILE A 1 121 ? -4.782 -3.400 8.293 1.00 97.81 121 ILE A N 1
ATOM 902 C CA . ILE A 1 121 ? -4.887 -2.030 8.782 1.00 97.81 121 ILE A CA 1
ATOM 903 C C . ILE A 1 121 ? -5.441 -2.053 10.204 1.00 97.81 121 ILE A C 1
ATOM 905 O O . ILE A 1 121 ? -6.571 -2.487 10.419 1.00 97.81 121 ILE A O 1
ATOM 909 N N . ASP A 1 122 ? -4.678 -1.538 11.165 1.00 97.44 122 ASP A N 1
ATOM 910 C CA . ASP A 1 122 ? -5.160 -1.211 12.509 1.00 97.44 122 ASP A CA 1
ATOM 911 C C . ASP A 1 122 ? -5.555 0.267 12.544 1.00 97.44 122 ASP A C 1
ATOM 913 O O . ASP A 1 122 ? -4.701 1.155 12.493 1.00 97.44 122 ASP A O 1
ATOM 917 N N . TYR A 1 123 ? -6.859 0.539 12.633 1.00 97.00 123 TYR A N 1
ATOM 918 C CA . TYR A 1 123 ? -7.395 1.899 12.710 1.00 97.00 123 TYR A CA 1
ATOM 919 C C . TYR A 1 123 ? -7.833 2.290 14.127 1.00 97.00 123 TYR A C 1
ATOM 921 O O . TYR A 1 123 ? -8.463 3.332 14.310 1.00 97.00 123 TYR A O 1
ATOM 929 N N . SER A 1 124 ? -7.466 1.513 15.151 1.00 96.44 124 SER A N 1
ATOM 930 C CA . SER A 1 124 ? -7.868 1.738 16.548 1.00 96.44 124 SER A CA 1
ATOM 931 C C . SER A 1 124 ? -7.425 3.087 17.127 1.00 96.44 124 SER A C 1
ATOM 933 O O . SER A 1 124 ? -7.995 3.555 18.114 1.00 96.44 124 SER A O 1
ATOM 935 N N . GLN A 1 125 ? -6.406 3.714 16.531 1.00 94.56 125 GLN A N 1
ATOM 936 C CA . GLN A 1 125 ? -5.885 5.029 16.924 1.00 94.56 125 GLN A CA 1
ATOM 937 C C . GLN A 1 125 ? -6.435 6.185 16.070 1.00 94.56 125 GLN A C 1
ATOM 939 O O . GLN A 1 125 ? -6.156 7.351 16.365 1.00 94.56 125 GLN A O 1
ATOM 944 N N . VAL A 1 126 ? -7.226 5.899 15.031 1.00 94.69 126 VAL A N 1
ATOM 945 C CA . VAL A 1 126 ? -7.797 6.919 14.145 1.00 94.69 126 VAL A CA 1
ATOM 946 C C . VAL A 1 126 ? -9.013 7.550 14.820 1.00 94.69 126 VAL A C 1
ATOM 948 O O . VAL A 1 126 ? -10.068 6.939 14.962 1.00 94.69 126 VAL A O 1
ATOM 951 N N . LEU A 1 127 ? -8.870 8.807 15.246 1.00 88.56 127 LEU A N 1
ATOM 952 C CA . LEU A 1 127 ? -9.915 9.518 15.994 1.00 88.56 127 LEU A CA 1
ATOM 953 C C . LEU A 1 127 ? -11.105 9.941 15.125 1.00 88.56 127 LEU A C 1
ATOM 955 O O . LEU A 1 127 ? -12.218 10.089 15.631 1.00 88.56 127 LEU A O 1
ATOM 959 N N . ILE A 1 128 ? -10.858 10.204 13.841 1.00 87.31 128 ILE A N 1
ATOM 960 C CA . ILE A 1 128 ? -11.854 10.683 12.882 1.00 87.31 128 ILE A CA 1
ATOM 961 C C . ILE A 1 128 ? -11.678 9.885 11.594 1.00 87.31 128 ILE A C 1
ATOM 963 O O . ILE A 1 128 ? -10.642 9.988 10.945 1.00 87.31 128 ILE A O 1
ATOM 967 N N . LEU A 1 129 ? -12.701 9.109 11.233 1.00 88.75 129 LEU A N 1
ATOM 968 C CA . LEU A 1 129 ? -12.788 8.451 9.931 1.00 88.75 129 LEU A CA 1
ATOM 969 C C . LEU A 1 129 ? -13.440 9.418 8.941 1.00 88.75 129 LEU A C 1
ATOM 971 O O . LEU A 1 129 ? -14.608 9.782 9.105 1.00 88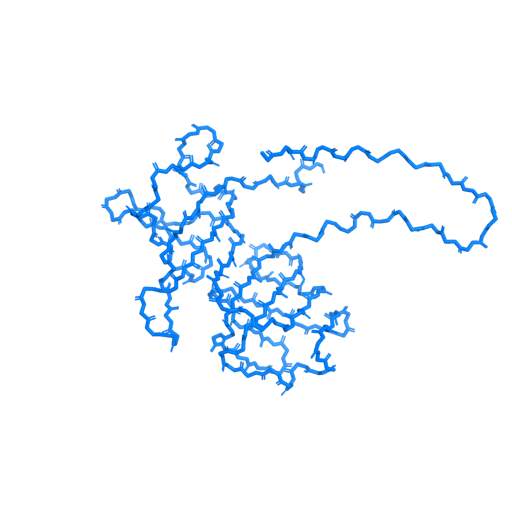.75 129 LEU A O 1
ATOM 975 N N . GLU A 1 130 ? -12.711 9.825 7.906 1.00 88.19 130 GLU A N 1
ATOM 976 C CA . GLU A 1 130 ? -13.231 10.699 6.848 1.00 88.19 130 GLU A CA 1
ATOM 977 C C . GLU A 1 130 ? -13.837 9.850 5.725 1.00 88.19 130 GLU A C 1
ATOM 979 O O . GLU A 1 130 ? -13.407 9.884 4.574 1.00 88.19 130 GLU A O 1
ATOM 984 N N . VAL A 1 131 ? -14.830 9.034 6.085 1.00 85.75 131 VAL A N 1
ATOM 985 C CA . VAL A 1 131 ? -15.448 8.064 5.176 1.00 85.75 131 VAL A CA 1
ATOM 986 C C . VAL A 1 131 ? -16.831 8.505 4.705 1.00 85.75 131 VAL A C 1
ATOM 988 O O . VAL A 1 131 ? -17.659 8.994 5.483 1.00 85.75 131 VAL A O 1
ATOM 991 N N . SER A 1 132 ? -17.111 8.301 3.421 1.00 78.06 132 SER A N 1
ATOM 992 C CA . SER A 1 132 ? -18.406 8.591 2.806 1.00 78.06 132 SER A CA 1
ATOM 993 C C . SER A 1 132 ? -19.522 7.801 3.490 1.00 78.06 132 SER A C 1
ATOM 995 O O . SER A 1 132 ? -19.425 6.596 3.705 1.00 78.06 132 SER A O 1
ATOM 997 N N . GLY A 1 133 ? -20.598 8.491 3.874 1.00 76.62 133 GLY A N 1
ATOM 998 C CA . GLY A 1 133 ? -21.692 7.890 4.650 1.00 76.62 133 GLY A CA 1
ATOM 999 C C . GLY A 1 133 ? -21.389 7.695 6.142 1.00 76.62 133 GLY A C 1
ATOM 1000 O O . GLY A 1 133 ? -22.263 7.239 6.875 1.00 76.62 133 GLY A O 1
ATOM 1001 N N . GLY A 1 134 ? -20.194 8.077 6.607 1.00 77.94 134 GLY A N 1
ATOM 1002 C CA . GLY A 1 134 ? -19.816 8.119 8.021 1.0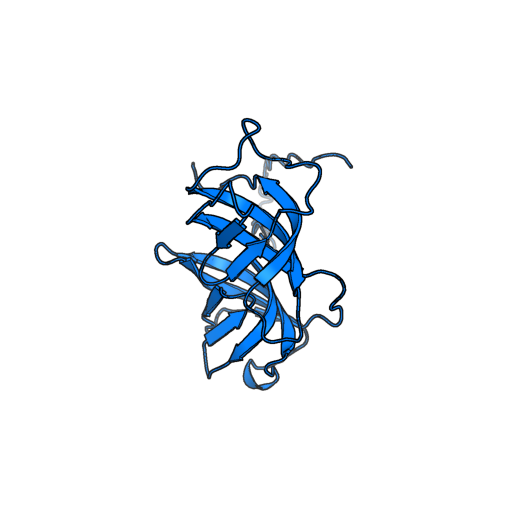0 77.94 134 GLY A CA 1
ATOM 1003 C C . GLY A 1 134 ? -19.559 6.758 8.673 1.00 77.94 134 GLY A C 1
ATOM 1004 O O . GLY A 1 134 ? -19.398 6.702 9.890 1.00 77.94 134 GLY A O 1
ATOM 1005 N N . VAL A 1 135 ? -19.537 5.668 7.899 1.00 84.50 135 VAL A N 1
ATOM 1006 C CA . VAL A 1 135 ? -19.304 4.308 8.403 1.00 84.50 135 VAL A CA 1
ATOM 1007 C C . VAL A 1 135 ? -18.377 3.553 7.453 1.00 84.50 135 VAL A C 1
ATOM 1009 O O . VAL A 1 135 ? -18.625 3.501 6.248 1.00 84.50 135 VAL A O 1
ATOM 1012 N N . LEU A 1 136 ? -17.332 2.938 8.006 1.00 92.19 136 LEU A N 1
ATOM 1013 C CA . LEU A 1 136 ? -16.442 2.036 7.277 1.00 92.19 136 LEU A CA 1
ATOM 1014 C C . LEU A 1 136 ? -17.184 0.726 6.969 1.00 92.19 136 LEU A C 1
ATOM 1016 O O . LEU A 1 136 ? -17.841 0.170 7.847 1.00 92.19 136 LEU A O 1
ATOM 1020 N N . ASN A 1 137 ? -17.108 0.242 5.731 1.00 93.56 137 ASN A N 1
ATOM 1021 C CA . ASN A 1 137 ? -17.776 -0.984 5.288 1.00 93.56 137 ASN A CA 1
ATOM 1022 C C . ASN A 1 137 ? -16.894 -1.728 4.286 1.00 93.56 137 ASN A C 1
ATOM 1024 O O . ASN A 1 137 ? -16.158 -1.090 3.534 1.00 93.56 137 ASN A O 1
ATOM 1028 N N . ASN A 1 138 ? -17.030 -3.056 4.219 1.00 95.94 138 ASN A N 1
ATOM 1029 C CA . ASN A 1 138 ? -16.358 -3.845 3.186 1.00 95.94 138 ASN A CA 1
ATOM 1030 C C . ASN A 1 138 ? -16.753 -3.366 1.776 1.00 95.94 138 ASN A C 1
ATOM 1032 O O . ASN A 1 138 ? -17.917 -3.051 1.519 1.00 95.94 138 ASN A O 1
ATOM 1036 N N . GLY A 1 139 ? -15.778 -3.335 0.869 1.00 92.81 139 GLY A N 1
ATOM 1037 C CA . GLY A 1 139 ? -15.905 -2.872 -0.512 1.00 92.81 139 GLY A CA 1
ATOM 1038 C C . GLY A 1 139 ? -15.728 -1.362 -0.705 1.00 92.81 139 GLY A C 1
ATOM 1039 O O . GLY A 1 139 ? -15.593 -0.922 -1.852 1.00 92.81 139 GLY A O 1
ATOM 1040 N N . LEU A 1 140 ? -15.700 -0.571 0.376 1.00 92.31 140 LEU A N 1
ATOM 1041 C CA . LEU A 1 140 ? -15.429 0.865 0.304 1.00 92.31 140 LEU A CA 1
ATOM 1042 C C . LEU A 1 140 ? -13.981 1.095 -0.137 1.00 92.31 140 LEU A C 1
ATOM 1044 O O . LEU A 1 140 ? -13.072 0.522 0.455 1.00 92.31 140 LEU A O 1
ATOM 1048 N N . LEU A 1 141 ? -13.778 1.925 -1.160 1.00 91.88 141 LEU A N 1
ATOM 1049 C CA . LEU A 1 141 ? -12.445 2.353 -1.573 1.00 91.88 141 LEU A CA 1
ATOM 1050 C C . LEU A 1 141 ?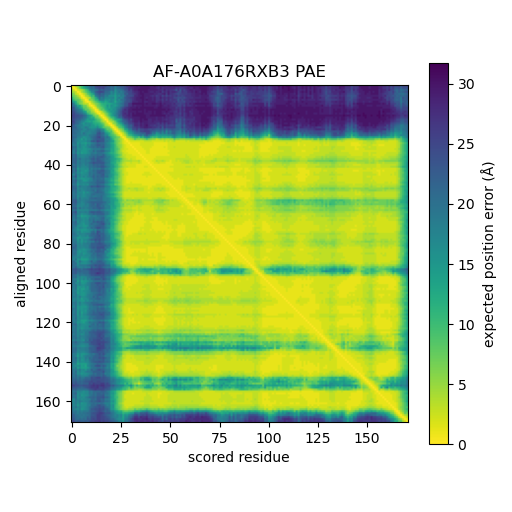 -11.942 3.418 -0.595 1.00 91.88 141 LEU A C 1
ATOM 1052 O O . LEU A 1 141 ? -12.645 4.397 -0.322 1.00 91.88 141 LEU A O 1
ATOM 1056 N N . VAL A 1 142 ? -10.756 3.203 -0.039 1.00 94.62 142 VAL A N 1
ATOM 1057 C CA . VAL A 1 142 ? -10.154 4.101 0.944 1.00 94.62 142 VAL A CA 1
ATOM 1058 C C . VAL A 1 142 ? -8.685 4.344 0.641 1.00 94.62 142 VAL A C 1
ATOM 1060 O O . VAL A 1 142 ? -7.992 3.457 0.149 1.00 94.62 142 VAL A O 1
ATOM 1063 N N . GLU A 1 143 ? -8.224 5.537 0.995 1.00 95.00 143 GLU A N 1
ATOM 1064 C CA . GLU A 1 143 ? -6.817 5.864 1.185 1.00 95.00 143 GLU A CA 1
ATOM 1065 C C . GLU A 1 143 ? -6.494 5.741 2.678 1.00 95.00 143 GLU A C 1
ATOM 1067 O O . GLU A 1 143 ? -7.190 6.293 3.542 1.00 95.00 143 GLU A O 1
ATOM 1072 N N . VAL A 1 144 ? -5.436 4.998 2.990 1.00 96.50 144 VAL A N 1
ATOM 1073 C CA . VAL A 1 144 ? -4.934 4.810 4.349 1.00 96.50 144 VAL A CA 1
ATOM 1074 C C . VAL A 1 144 ? -3.512 5.321 4.415 1.00 96.50 144 VAL A C 1
ATOM 1076 O O . VAL A 1 144 ? -2.668 4.901 3.628 1.00 96.50 144 VAL A O 1
ATOM 1079 N N . LYS A 1 145 ? -3.231 6.170 5.404 1.00 96.00 145 LYS A N 1
ATOM 1080 C CA . LYS A 1 145 ? -1.865 6.574 5.748 1.00 96.00 145 LYS A CA 1
ATOM 1081 C C . LYS A 1 145 ? -1.501 6.054 7.128 1.00 96.00 145 LYS A C 1
ATOM 1083 O O . LYS A 1 145 ? -2.365 5.964 8.003 1.00 96.00 145 LYS A O 1
ATOM 1088 N N . GLY A 1 146 ? -0.237 5.700 7.338 1.00 95.31 146 GLY A N 1
ATOM 1089 C CA . GLY A 1 146 ? 0.192 5.120 8.605 1.00 95.31 146 GLY A CA 1
ATOM 1090 C C . GLY A 1 146 ? 1.658 4.711 8.674 1.00 95.31 146 GLY A C 1
ATOM 1091 O O . GLY A 1 146 ? 2.501 5.140 7.884 1.00 95.31 146 GLY A O 1
ATOM 1092 N N . LYS A 1 147 ? 1.967 3.882 9.673 1.00 93.62 147 LYS A N 1
ATOM 1093 C CA . LYS A 1 147 ? 3.293 3.288 9.911 1.00 93.62 147 LYS A CA 1
ATOM 1094 C C . LYS A 1 147 ? 3.148 1.858 10.397 1.00 93.62 147 LYS A C 1
ATOM 1096 O O . LYS A 1 147 ? 2.139 1.529 11.006 1.00 93.62 147 LYS A O 1
ATOM 1101 N N . PHE A 1 148 ? 4.166 1.030 10.197 1.00 90.44 148 PHE A N 1
ATOM 1102 C CA . PHE A 1 148 ? 4.180 -0.298 10.809 1.00 90.44 148 PHE A CA 1
ATOM 1103 C C . PHE A 1 148 ? 4.213 -0.224 12.337 1.00 90.44 148 PHE A C 1
ATOM 1105 O O . PHE A 1 148 ? 4.846 0.670 12.909 1.00 90.44 148 PHE A O 1
ATOM 1112 N N . ALA A 1 149 ? 3.524 -1.168 12.979 1.00 74.88 149 ALA A N 1
ATOM 1113 C CA . ALA A 1 149 ? 3.504 -1.307 14.433 1.00 74.88 149 ALA A CA 1
ATOM 1114 C C . ALA A 1 149 ? 4.851 -1.809 14.978 1.00 74.88 149 ALA A C 1
ATOM 1116 O O . ALA A 1 149 ? 5.277 -1.418 16.070 1.00 74.88 149 ALA A O 1
ATOM 1117 N N . GLY A 1 150 ? 5.509 -2.686 14.217 1.00 74.81 150 GLY A N 1
ATOM 1118 C CA . GLY A 1 150 ? 6.763 -3.340 14.556 1.00 74.81 150 GLY A CA 1
ATOM 1119 C C . GLY A 1 150 ? 7.936 -2.976 13.646 1.00 74.81 150 GLY A C 1
ATOM 1120 O O . G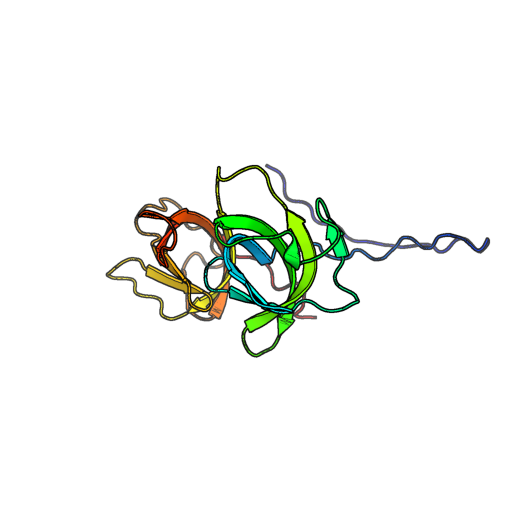LY A 1 150 ? 7.976 -1.940 12.982 1.00 74.81 150 GLY A O 1
ATOM 1121 N N . ALA A 1 151 ? 8.952 -3.841 13.668 1.00 78.25 151 ALA A N 1
ATOM 1122 C CA . ALA A 1 151 ? 10.079 -3.749 12.752 1.00 78.25 151 ALA A CA 1
ATOM 1123 C C . ALA A 1 151 ? 9.688 -4.350 11.400 1.00 78.25 151 ALA A C 1
ATOM 1125 O O . ALA A 1 151 ? 9.071 -5.405 11.352 1.00 78.25 151 ALA A O 1
ATOM 1126 N N . PHE A 1 152 ? 10.098 -3.694 10.322 1.00 75.25 152 PHE A N 1
ATOM 1127 C CA . PHE A 1 152 ? 9.924 -4.193 8.965 1.00 75.25 152 PHE A CA 1
ATOM 1128 C C . PHE A 1 152 ? 10.683 -5.528 8.735 1.00 75.25 152 PHE A C 1
ATOM 1130 O O . PHE A 1 152 ? 11.826 -5.640 9.198 1.00 75.25 152 PHE A O 1
ATOM 1137 N N . PRO A 1 153 ? 10.122 -6.497 7.980 1.00 73.31 153 PRO A N 1
ATOM 1138 C CA . PRO A 1 153 ? 8.768 -6.503 7.423 1.00 73.31 153 PRO A CA 1
ATOM 1139 C C . PRO A 1 153 ? 7.713 -6.758 8.505 1.00 73.31 153 PRO A C 1
ATOM 1141 O O . PRO A 1 153 ? 7.886 -7.607 9.376 1.00 73.31 153 PRO A O 1
ATOM 1144 N N . ASP A 1 154 ? 6.633 -5.989 8.434 1.00 79.19 154 ASP A N 1
ATOM 1145 C CA . ASP A 1 154 ? 5.427 -6.151 9.239 1.00 79.19 154 ASP A CA 1
ATOM 1146 C C . ASP A 1 154 ? 4.241 -6.085 8.273 1.00 79.19 154 ASP A C 1
ATOM 1148 O O . ASP A 1 154 ? 4.302 -5.376 7.262 1.00 79.19 154 ASP A O 1
ATOM 1152 N N . ASP A 1 155 ? 3.184 -6.816 8.592 1.00 85.69 155 ASP A N 1
ATOM 1153 C CA . ASP A 1 155 ? 1.967 -6.897 7.783 1.00 85.69 155 ASP A CA 1
ATOM 1154 C C . ASP A 1 155 ? 0.831 -6.081 8.416 1.00 85.69 155 ASP A C 1
ATOM 1156 O O . ASP A 1 155 ? -0.291 -6.067 7.909 1.00 85.69 155 ASP A O 1
ATOM 1160 N N . VAL A 1 156 ? 1.113 -5.387 9.530 1.00 94.56 156 VAL A N 1
ATOM 1161 C CA . VAL A 1 156 ? 0.167 -4.508 10.222 1.00 94.56 156 VAL A CA 1
ATOM 1162 C C . VAL A 1 156 ? 0.577 -3.042 10.099 1.00 94.56 156 VAL A C 1
ATOM 1164 O O . VAL A 1 156 ? 1.549 -2.585 10.709 1.00 94.56 156 VAL A O 1
ATOM 1167 N N . LEU A 1 157 ? -0.220 -2.266 9.366 1.00 95.69 157 LEU A N 1
ATOM 1168 C CA . LEU A 1 157 ? -0.109 -0.814 9.299 1.00 95.69 157 LEU A CA 1
ATOM 1169 C C . LEU A 1 157 ? -1.001 -0.169 10.371 1.00 95.69 157 LEU A C 1
ATOM 1171 O O . LEU A 1 157 ? -2.227 -0.246 10.309 1.00 95.69 157 LEU A O 1
ATOM 1175 N N . MET A 1 158 ? -0.389 0.520 11.334 1.00 95.94 158 MET A N 1
ATOM 1176 C CA . MET A 1 158 ? -1.090 1.414 12.256 1.00 95.94 158 MET A CA 1
ATOM 1177 C C . MET A 1 158 ? -1.495 2.682 11.509 1.00 95.94 158 MET A C 1
ATOM 1179 O O . MET A 1 158 ? -0.645 3.516 11.172 1.00 95.94 158 MET A O 1
ATOM 1183 N N . ALA A 1 159 ? -2.790 2.835 11.256 1.00 96.88 159 ALA A N 1
ATOM 1184 C CA . ALA A 1 159 ? -3.319 3.970 10.525 1.00 96.88 159 ALA A CA 1
ATOM 1185 C C . ALA A 1 159 ? -3.263 5.253 11.368 1.00 96.88 159 ALA A C 1
ATOM 1187 O O . ALA A 1 159 ? -3.700 5.302 12.520 1.00 96.88 159 ALA A O 1
ATOM 1188 N N . SER A 1 160 ? -2.745 6.317 10.761 1.00 95.94 160 SER A N 1
ATOM 1189 C CA . SER A 1 160 ? -2.881 7.700 11.222 1.00 95.94 160 SER A CA 1
ATOM 1190 C C . SER A 1 160 ? -4.111 8.372 10.601 1.00 95.94 160 SER A C 1
ATOM 1192 O O . SER A 1 160 ? -4.675 9.290 11.200 1.00 95.94 160 SER A O 1
ATOM 1194 N N . SER A 1 161 ? -4.537 7.907 9.421 1.00 95.44 161 SER A N 1
ATOM 1195 C CA . SER A 1 161 ? -5.673 8.431 8.664 1.00 95.44 161 SER A CA 1
ATOM 1196 C C . SER A 1 161 ? -6.343 7.334 7.838 1.00 95.44 161 SER A C 1
ATOM 1198 O O . SER A 1 161 ? -5.661 6.469 7.290 1.00 95.44 161 SER A O 1
ATOM 1200 N N . VAL A 1 162 ? -7.671 7.410 7.724 1.00 96.25 162 VAL A N 1
ATOM 1201 C CA . VAL A 1 162 ? -8.489 6.609 6.801 1.00 96.25 162 VAL A CA 1
ATOM 1202 C C . VAL A 1 162 ? -9.515 7.542 6.163 1.00 96.25 162 VAL A C 1
ATOM 1204 O O . VAL A 1 162 ? -10.333 8.142 6.871 1.00 96.25 162 VAL A O 1
ATOM 1207 N N . GLN A 1 163 ? -9.466 7.666 4.839 1.00 94.00 163 GLN A N 1
ATOM 1208 C CA . GLN A 1 163 ? -10.323 8.560 4.059 1.00 94.00 163 GLN A CA 1
ATOM 1209 C C . GLN A 1 163 ? -10.976 7.781 2.917 1.00 94.00 163 GLN A C 1
ATOM 1211 O O . GLN A 1 163 ? -10.356 6.883 2.357 1.00 94.00 163 GLN A O 1
ATOM 1216 N N . THR A 1 164 ? -12.230 8.084 2.571 1.00 91.75 164 THR A N 1
ATOM 1217 C CA . THR A 1 164 ? -12.812 7.531 1.338 1.00 91.75 164 THR A CA 1
ATOM 1218 C C . THR A 1 164 ? -12.149 8.158 0.127 1.00 91.75 164 THR A C 1
ATOM 1220 O O . THR A 1 164 ? -12.065 9.381 0.046 1.00 91.75 164 THR A O 1
ATOM 1223 N N . GLU A 1 165 ? -11.773 7.306 -0.820 1.00 86.12 165 GLU A N 1
ATOM 1224 C CA . GLU A 1 165 ? -11.294 7.720 -2.132 1.00 86.12 165 GLU A CA 1
ATOM 1225 C C . GLU A 1 165 ? -12.415 7.558 -3.165 1.00 86.12 165 GLU A C 1
ATOM 1227 O O . GLU A 1 165 ? -13.209 6.609 -3.106 1.00 86.12 165 GLU A O 1
ATOM 1232 N N . ASP A 1 166 ? -12.505 8.497 -4.104 1.00 73.81 166 ASP A N 1
ATOM 1233 C CA . ASP A 1 166 ? -13.504 8.442 -5.166 1.00 73.81 166 ASP A CA 1
ATOM 1234 C C . ASP A 1 166 ? -13.063 7.452 -6.255 1.00 73.81 166 ASP A C 1
ATOM 1236 O O . ASP A 1 166 ? -11.980 7.551 -6.834 1.00 73.81 166 ASP A O 1
ATOM 1240 N N . ASP A 1 167 ? -13.940 6.504 -6.592 1.00 60.62 167 ASP A N 1
ATOM 1241 C CA . ASP A 1 167 ? -13.731 5.607 -7.729 1.00 60.62 167 ASP A CA 1
ATOM 1242 C C . ASP A 1 167 ? -14.033 6.365 -9.032 1.00 60.62 167 ASP A C 1
ATOM 1244 O O . ASP A 1 167 ? -15.135 6.300 -9.592 1.00 60.62 167 ASP A O 1
ATOM 1248 N N . PHE A 1 168 ? -13.050 7.138 -9.507 1.00 51.19 168 PHE A N 1
ATOM 1249 C CA . PHE A 1 168 ? -13.148 7.931 -10.738 1.00 51.19 168 PHE A CA 1
ATOM 1250 C C . PHE A 1 168 ? -13.385 7.082 -12.005 1.00 51.19 168 PHE A C 1
ATOM 1252 O O . PHE A 1 168 ? -13.546 7.651 -13.086 1.00 51.19 168 PHE A O 1
ATOM 1259 N N . LEU A 1 169 ? -13.408 5.746 -11.899 1.00 45.09 169 LEU A N 1
ATOM 1260 C CA . LEU A 1 169 ? -13.635 4.812 -13.005 1.00 45.09 169 LEU A CA 1
ATOM 1261 C C . LEU A 1 169 ? -15.092 4.330 -13.120 1.00 45.09 169 LEU A C 1
ATOM 1263 O O . LEU A 1 169 ? -15.413 3.563 -14.026 1.00 45.09 169 LEU A O 1
ATOM 1267 N N . SER A 1 170 ? -15.998 4.802 -12.260 1.00 34.47 170 SER A N 1
ATOM 1268 C CA . SER A 1 170 ? -17.435 4.515 -12.362 1.00 34.47 170 SER A CA 1
ATOM 1269 C C . SER A 1 170 ? -18.166 5.516 -13.276 1.00 34.47 170 SER A C 1
ATOM 1271 O O . SER A 1 170 ? -19.007 6.300 -12.835 1.00 34.47 170 SER A O 1
ATOM 1273 N N . GLY A 1 171 ? -17.826 5.507 -14.570 1.00 29.31 171 GLY A N 1
ATOM 1274 C CA . GLY A 1 171 ? -18.465 6.325 -15.612 1.00 29.31 171 GLY A CA 1
ATOM 1275 C C . GLY A 1 171 ? -18.727 5.556 -16.895 1.00 29.31 171 GLY A C 1
ATOM 1276 O O . GLY A 1 171 ? -17.745 5.031 -17.460 1.00 29.31 171 GLY A O 1
#

InterPro domains:
  IPR043724 Domain of unknown function DUF5666 [PF18914] (31-89)
  IPR043724 Domain of unknown function DUF5666 [PF18914] (102-149)

Foldseek 3Di:
DDDDDDDDDDDDDPDDDDPPPDPPVQDFAWKAFFQDDDQAWTQGLLAIEGHDPQAAEEPDDHSVVHDGGFIKTFGADQDPLRYGDTNYIYGDPDPPKIKHKAFWAPQDPVQCWTDGNQAIERAVVAPAAQEDVRDRDGRFIWMFMAHAPDDPPDRYGHTNYIHGDDPPVPD

Sequence (171 aa):
KVGMVVQVEGTIDPNRNTGNASRINFNENVKGPIQEIDDDTLIVLGQTVTVDQLTVLDGIIELTELNVGDVVNVSGLVDADGIIHATLIVRESSTAEFEVVGRVEQLDLATQTFVIGDLTIDYSQVLILEVSGGVLNNGLLVEVKGKFAGAFPDDVLMASSVQTEDDFLSG

Radius of gyration: 17.54 Å; Cα contacts (8 Å, |Δi|>4): 355; chains: 1; bounding box: 40×35×53 Å

Solvent-accessible surface area (backbone atoms only — not comparable to full-atom values): 10120 Å² total; per-residue (Å²): 137,82,86,82,86,82,86,85,87,84,84,88,75,92,76,89,86,78,86,89,77,73,85,72,79,82,50,71,39,36,27,33,41,24,69,42,75,60,95,47,39,37,26,36,69,46,34,51,34,40,55,56,97,77,35,42,62,41,90,50,91,53,75,84,79,63,51,70,63,44,28,33,38,34,24,51,49,68,50,98,88,60,41,28,46,34,48,32,39,33,64,46,94,66,85,86,62,31,38,41,46,43,41,35,31,82,68,34,85,88,78,29,32,30,28,34,84,67,18,35,38,36,45,74,74,39,89,65,72,56,33,73,92,72,54,92,52,68,70,43,44,28,39,36,33,24,45,60,78,64,67,84,85,61,56,42,34,39,26,70,39,44,33,52,47,82,71,86,78,82,120

Secondary structure (DSSP, 8-state):
----------PPPSSSS----------EEEEEEEEEE-SSEEEETTEEEE--TT-EEES-SSGGG--TT-EEEEEEEE-TTS-EEEEEEEEES--S-EEEEEE-EEEETTTTEEEETTEEEE-TT-S--B-GGGS--TT-EEEEEEEESSSSS-SEEEEEEEEEPP-TT--

Organism: NCBI:txid1003181